Protein AF-A0A7R9PKP7-F1 (afdb_monomer_lite)

Foldseek 3Di:
DDDDDEDDDDPDDFLEKDADPVSQKMFTFAQRFTFMWGDDPHYTHTPDGPCPDPDVPDSFGQNYWDWDPDQDPVRWIWIFTDRPDPDDDRDTDTD

Sequence (95 aa):
MSARTMFVTQEGPANALALNKDNSQVVIAGRNVFKIFSIGEDEFLESCNLRVGKNLNLNFSSNDVAWNVIEDARGRSLLRALAVELGCLHEEICT

pLDDT: mean 72.96, std 17.8, range [33.72, 94.56]

Radius of gyration: 13.75 Å; chains: 1; bounding box: 39×32×32 Å

Structure (mmCIF, N/CA/C/O backbone):
data_AF-A0A7R9PKP7-F1
#
_entry.id   AF-A0A7R9PKP7-F1
#
loop_
_atom_site.group_PDB
_atom_site.id
_atom_site.type_symbol
_atom_site.label_atom_id
_atom_site.label_alt_id
_atom_site.label_comp_id
_atom_site.label_asym_id
_atom_site.label_entity_id
_atom_site.label_seq_id
_atom_site.pdbx_PDB_ins_code
_atom_site.Cartn_x
_atom_site.Cartn_y
_atom_site.Cartn_z
_atom_site.occupancy
_atom_site.B_iso_or_equiv
_atom_site.auth_seq_id
_atom_site.auth_comp_id
_atom_site.auth_asym_id
_atom_site.auth_atom_id
_atom_site.pdbx_PDB_model_num
ATOM 1 N N . MET A 1 1 ? -19.620 9.328 9.228 1.00 49.66 1 MET A N 1
ATOM 2 C CA . MET A 1 1 ? -18.155 9.417 9.057 1.00 49.66 1 MET A CA 1
ATOM 3 C C . MET A 1 1 ? -17.890 10.158 7.764 1.00 49.66 1 MET A C 1
ATOM 5 O O . MET A 1 1 ? -18.447 9.759 6.750 1.00 49.66 1 MET A O 1
ATOM 9 N N . SER A 1 2 ? -17.139 11.259 7.803 1.00 69.88 2 SER A N 1
ATOM 10 C CA . SER A 1 2 ? -16.686 11.919 6.575 1.00 69.88 2 SER A CA 1
ATOM 11 C C . SER A 1 2 ? -15.633 11.024 5.925 1.00 69.88 2 SER A C 1
ATOM 13 O O . SER A 1 2 ? -14.688 10.623 6.603 1.00 69.88 2 SER A O 1
ATOM 15 N N . ALA A 1 3 ? -15.816 10.651 4.660 1.00 75.12 3 ALA A N 1
ATOM 16 C CA . ALA A 1 3 ? -14.799 9.909 3.927 1.00 75.12 3 ALA A CA 1
ATOM 17 C C . ALA A 1 3 ? -13.625 10.855 3.643 1.00 75.12 3 ALA A C 1
ATOM 19 O O . ALA A 1 3 ? -13.796 11.879 2.982 1.00 75.12 3 ALA A O 1
ATOM 20 N N . ARG A 1 4 ? -12.441 10.529 4.166 1.00 83.56 4 ARG A N 1
ATOM 21 C CA . ARG A 1 4 ? -11.215 11.299 3.951 1.00 83.56 4 ARG A CA 1
ATOM 22 C C . ARG A 1 4 ? -10.345 10.594 2.918 1.00 83.56 4 ARG A C 1
ATOM 24 O O . ARG A 1 4 ? -10.183 9.381 2.970 1.00 83.56 4 ARG A O 1
ATOM 31 N N . THR A 1 5 ? -9.790 11.364 1.987 1.00 89.94 5 THR A N 1
ATOM 32 C CA . THR A 1 5 ? -8.823 10.867 0.999 1.00 89.94 5 THR A CA 1
ATOM 33 C C . THR A 1 5 ? -7.428 11.351 1.375 1.00 89.94 5 THR A C 1
ATOM 35 O O . THR A 1 5 ? -7.248 12.530 1.674 1.00 89.94 5 THR A O 1
ATOM 38 N N . MET A 1 6 ? -6.453 10.444 1.350 1.00 91.75 6 MET A N 1
ATOM 39 C CA . MET A 1 6 ? -5.025 10.721 1.529 1.00 91.75 6 MET A CA 1
ATOM 40 C C . MET A 1 6 ? -4.270 10.189 0.312 1.00 91.75 6 MET A C 1
ATOM 42 O O . MET A 1 6 ? -4.736 9.258 -0.346 1.00 91.75 6 MET A O 1
ATOM 46 N N . PHE A 1 7 ? -3.108 10.759 0.006 1.00 92.81 7 PHE A N 1
ATOM 47 C CA . PHE A 1 7 ? -2.265 10.295 -1.092 1.00 92.81 7 PHE A CA 1
ATOM 48 C C . PHE A 1 7 ? -0.787 10.444 -0.736 1.00 92.81 7 PHE A C 1
ATOM 50 O O . PHE A 1 7 ? -0.417 11.264 0.100 1.00 92.81 7 PHE A O 1
ATOM 57 N N . VAL A 1 8 ? 0.056 9.653 -1.394 1.00 93.25 8 VAL A N 1
ATOM 58 C CA . VAL A 1 8 ? 1.511 9.746 -1.295 1.00 93.25 8 VAL A CA 1
ATOM 59 C C . VAL A 1 8 ? 2.111 9.527 -2.681 1.00 93.25 8 VAL A C 1
ATOM 61 O O . VAL A 1 8 ? 1.754 8.581 -3.384 1.00 93.25 8 VAL A O 1
ATOM 64 N N . THR A 1 9 ? 3.007 10.418 -3.096 1.00 93.62 9 THR A N 1
ATOM 65 C CA . THR A 1 9 ? 3.685 10.312 -4.393 1.00 93.62 9 THR A CA 1
ATOM 66 C C . THR A 1 9 ? 4.773 9.248 -4.330 1.00 93.62 9 THR A C 1
ATOM 68 O O . THR A 1 9 ? 5.517 9.169 -3.355 1.00 93.62 9 THR A O 1
ATOM 71 N N . GLN A 1 10 ? 4.880 8.439 -5.382 1.00 90.81 10 GLN A N 1
ATOM 72 C CA . GLN A 1 10 ? 5.845 7.348 -5.472 1.00 90.81 10 GLN A CA 1
ATOM 73 C C . GLN A 1 10 ? 6.759 7.505 -6.689 1.00 90.81 10 GLN A C 1
ATOM 75 O O . GLN A 1 10 ? 6.373 8.087 -7.700 1.00 90.81 10 GLN A O 1
ATOM 80 N N . GLU A 1 11 ? 7.961 6.933 -6.608 1.00 86.25 11 GLU A N 1
ATOM 81 C CA . GLU A 1 11 ? 8.990 6.982 -7.664 1.00 86.25 11 GLU A CA 1
ATOM 82 C C . GLU A 1 11 ? 8.668 6.096 -8.883 1.00 86.25 11 GLU A C 1
ATOM 84 O O . GLU A 1 11 ? 9.446 5.992 -9.832 1.00 86.25 11 GLU A O 1
ATOM 89 N N . GLY A 1 12 ? 7.517 5.426 -8.871 1.00 87.69 12 GLY A N 1
ATOM 90 C CA . GLY A 1 12 ? 7.029 4.638 -9.988 1.00 87.69 12 GLY A CA 1
ATOM 91 C C . GLY A 1 12 ? 5.655 4.028 -9.718 1.00 87.69 12 GLY A C 1
ATOM 92 O O . GLY A 1 12 ? 5.089 4.224 -8.640 1.00 87.69 12 GLY A O 1
ATOM 93 N N . PRO A 1 13 ? 5.117 3.275 -10.692 1.00 87.44 13 PRO A N 1
ATOM 94 C CA . PRO A 1 13 ? 3.825 2.615 -10.558 1.00 87.44 13 PRO A CA 1
ATOM 95 C C . PRO A 1 13 ? 3.825 1.592 -9.418 1.00 87.44 13 PRO A C 1
ATOM 97 O O . PRO A 1 13 ? 4.706 0.729 -9.356 1.00 87.44 13 PRO A O 1
ATOM 100 N N . ALA A 1 14 ? 2.812 1.674 -8.557 1.00 89.25 14 ALA A N 1
ATOM 101 C CA . ALA A 1 14 ? 2.440 0.602 -7.644 1.00 89.25 14 ALA A CA 1
ATOM 102 C C . ALA A 1 14 ? 1.429 -0.299 -8.366 1.00 89.25 14 ALA A C 1
ATOM 104 O O . ALA A 1 14 ? 0.303 0.117 -8.629 1.00 89.25 14 ALA A O 1
ATOM 105 N N . ASN A 1 15 ? 1.856 -1.506 -8.729 1.00 87.44 15 ASN A N 1
ATOM 106 C CA . ASN A 1 15 ? 1.027 -2.471 -9.451 1.00 87.44 15 ASN A CA 1
ATOM 107 C C . ASN A 1 15 ? 0.181 -3.319 -8.496 1.00 87.44 15 ASN A C 1
ATOM 109 O O . ASN A 1 15 ? -0.876 -3.805 -8.886 1.00 87.44 15 ASN A O 1
ATOM 113 N N . ALA A 1 16 ? 0.645 -3.480 -7.257 1.00 88.69 16 ALA A N 1
ATOM 114 C CA . ALA A 1 16 ? -0.020 -4.251 -6.224 1.00 88.69 16 ALA A CA 1
ATOM 115 C C . ALA A 1 16 ? 0.049 -3.530 -4.877 1.00 88.69 16 ALA A C 1
ATOM 117 O O . ALA A 1 16 ? 0.987 -2.775 -4.598 1.00 88.69 16 ALA A O 1
ATOM 118 N N . LEU A 1 17 ? -0.949 -3.782 -4.037 1.00 92.00 17 LEU A N 1
ATOM 119 C CA . LEU A 1 17 ? -1.008 -3.294 -2.669 1.00 92.00 17 LEU A CA 1
ATOM 120 C C . LEU A 1 17 ? -1.781 -4.275 -1.794 1.00 92.00 17 LEU A C 1
ATOM 122 O O . LEU A 1 17 ? -2.697 -4.937 -2.276 1.00 92.00 17 LEU A O 1
ATOM 126 N N . ALA A 1 18 ? -1.448 -4.329 -0.508 1.00 91.00 18 ALA A N 1
ATOM 127 C CA . ALA A 1 18 ? -2.186 -5.132 0.460 1.00 91.00 18 ALA A CA 1
ATOM 128 C C . ALA A 1 18 ? -2.197 -4.476 1.841 1.00 91.00 18 ALA A C 1
ATOM 130 O O . ALA A 1 18 ? -1.179 -3.965 2.313 1.00 91.00 18 ALA A O 1
ATOM 131 N N . LEU A 1 19 ? -3.349 -4.530 2.507 1.00 90.56 19 LEU A N 1
ATOM 132 C CA . LEU A 1 19 ? -3.488 -4.144 3.909 1.00 90.56 19 LEU A CA 1
ATOM 133 C C . LEU A 1 19 ? -3.080 -5.298 4.817 1.00 90.56 19 LEU A C 1
ATOM 135 O O . LEU A 1 19 ? -3.314 -6.466 4.496 1.00 90.56 19 LEU A O 1
ATOM 139 N N . ASN A 1 20 ? -2.475 -4.964 5.949 1.00 86.00 20 ASN A N 1
ATOM 140 C CA . ASN A 1 20 ? -2.252 -5.924 7.018 1.00 86.00 20 ASN A CA 1
ATOM 141 C C . ASN A 1 20 ? -3.570 -6.234 7.760 1.00 86.00 20 ASN A C 1
ATOM 143 O O . ASN A 1 20 ? -4.615 -5.628 7.522 1.00 86.00 20 ASN A O 1
ATOM 147 N N . LYS A 1 21 ? -3.530 -7.213 8.669 1.00 84.19 21 LYS A N 1
ATOM 148 C CA . LYS A 1 21 ? -4.721 -7.767 9.338 1.00 84.19 21 LYS A CA 1
ATOM 149 C C . LYS A 1 21 ? -5.523 -6.742 10.152 1.00 84.19 21 LYS A C 1
ATOM 151 O O . LYS A 1 21 ? -6.740 -6.870 10.255 1.00 84.19 21 LYS A O 1
ATOM 156 N N . ASP A 1 22 ? -4.854 -5.773 10.764 1.00 87.44 22 ASP A N 1
ATOM 157 C CA . ASP A 1 22 ? -5.463 -4.720 11.585 1.00 87.44 22 ASP A CA 1
ATOM 158 C C . ASP A 1 22 ? -5.783 -3.445 10.779 1.00 87.44 22 ASP A C 1
ATOM 160 O O . ASP A 1 22 ? -6.350 -2.502 11.327 1.00 87.44 22 ASP A O 1
ATOM 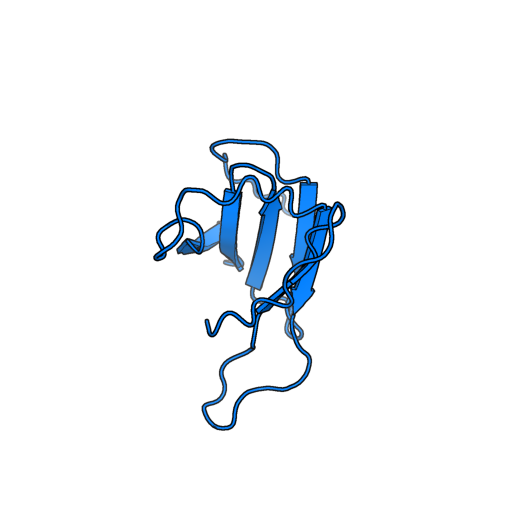164 N N . ASN A 1 23 ? -5.474 -3.429 9.476 1.00 89.50 23 ASN A N 1
ATOM 165 C CA . ASN A 1 23 ? -5.589 -2.275 8.585 1.00 89.50 23 ASN A CA 1
ATOM 166 C C . ASN A 1 23 ? -4.802 -1.042 9.065 1.00 89.50 23 ASN A C 1
ATOM 168 O O . ASN A 1 23 ? -5.160 0.084 8.717 1.00 89.50 23 ASN A O 1
ATOM 172 N N . SER A 1 24 ? -3.749 -1.231 9.864 1.00 90.88 24 SER A N 1
ATOM 173 C CA . SER A 1 24 ? -2.872 -0.145 10.315 1.00 90.88 24 SER A CA 1
ATOM 174 C C . SER A 1 24 ? -1.725 0.128 9.343 1.00 90.88 24 SER A C 1
ATOM 176 O O . SER A 1 24 ? -1.106 1.191 9.405 1.00 90.88 24 SER A O 1
ATOM 178 N N . GLN A 1 25 ? -1.435 -0.802 8.431 1.00 91.69 25 GLN A N 1
ATOM 179 C CA . GLN A 1 25 ? -0.360 -0.680 7.453 1.00 91.69 25 GLN A CA 1
ATOM 180 C C . GLN A 1 25 ? -0.793 -1.156 6.070 1.00 91.69 25 GLN A C 1
ATOM 182 O O . GLN A 1 25 ? -1.583 -2.087 5.909 1.00 91.69 25 GLN A O 1
ATOM 187 N N . VAL A 1 26 ? -0.203 -0.539 5.053 1.00 92.06 26 VAL A N 1
ATOM 188 C CA . VAL A 1 26 ? -0.322 -0.938 3.655 1.00 92.06 26 VAL A CA 1
ATOM 189 C C . VAL A 1 26 ? 1.062 -1.178 3.079 1.00 92.06 26 VAL A C 1
ATOM 191 O O . VAL A 1 26 ? 1.962 -0.349 3.205 1.00 92.06 26 VAL A O 1
ATOM 194 N N . VAL A 1 27 ? 1.238 -2.316 2.422 1.00 90.06 27 VAL A N 1
ATOM 195 C CA . VAL A 1 27 ? 2.391 -2.550 1.556 1.00 90.06 27 VAL A CA 1
ATOM 196 C C . VAL A 1 27 ? 2.010 -2.183 0.130 1.00 90.06 27 VAL A C 1
ATOM 198 O O . VAL A 1 27 ? 0.904 -2.487 -0.312 1.00 90.06 27 VAL A O 1
ATOM 201 N N . ILE A 1 28 ? 2.923 -1.540 -0.591 1.00 90.44 28 ILE A N 1
ATOM 202 C CA . ILE A 1 28 ? 2.823 -1.317 -2.032 1.00 90.44 28 ILE A CA 1
ATOM 203 C C . ILE A 1 28 ? 4.000 -1.985 -2.729 1.00 90.44 28 ILE A C 1
ATOM 205 O O . ILE A 1 28 ? 5.126 -1.976 -2.221 1.00 90.44 28 ILE A O 1
ATOM 209 N N . ALA A 1 29 ? 3.745 -2.540 -3.907 1.00 85.94 29 ALA A N 1
ATOM 210 C CA . ALA A 1 29 ? 4.750 -3.208 -4.708 1.00 85.94 29 ALA A CA 1
ATOM 211 C C . ALA A 1 29 ? 4.585 -2.881 -6.198 1.00 85.94 29 ALA A C 1
ATOM 213 O O . ALA A 1 29 ? 3.486 -2.669 -6.711 1.00 85.94 29 ALA A O 1
ATOM 214 N N . GLY A 1 30 ? 5.706 -2.829 -6.899 1.00 82.62 30 GLY A N 1
ATOM 215 C CA . GLY A 1 30 ? 5.807 -2.581 -8.328 1.00 82.62 30 GLY A CA 1
ATOM 216 C C . GLY A 1 30 ? 7.267 -2.652 -8.760 1.00 82.62 30 GLY A C 1
ATOM 217 O O . GLY A 1 30 ? 8.149 -2.962 -7.964 1.00 82.62 30 GLY A O 1
ATOM 218 N N . ARG A 1 31 ? 7.554 -2.328 -10.024 1.00 79.44 31 ARG A N 1
ATOM 219 C CA . ARG A 1 31 ? 8.921 -2.444 -10.572 1.00 79.44 31 ARG A CA 1
ATOM 220 C C . ARG A 1 31 ? 9.947 -1.578 -9.838 1.00 79.44 31 ARG A C 1
ATOM 222 O O . ARG A 1 31 ? 11.107 -1.953 -9.708 1.00 79.44 31 ARG A O 1
ATOM 229 N N . ASN A 1 32 ? 9.523 -0.390 -9.412 1.00 79.56 32 ASN A N 1
ATOM 230 C CA . ASN A 1 32 ? 10.407 0.604 -8.809 1.00 79.56 32 ASN A CA 1
ATOM 231 C C . ASN A 1 32 ? 10.091 0.917 -7.345 1.00 79.56 32 ASN A C 1
ATOM 233 O O . ASN A 1 32 ? 10.773 1.733 -6.727 1.00 79.56 32 ASN A O 1
ATOM 237 N N . VAL A 1 33 ? 9.062 0.289 -6.790 1.00 84.44 33 VAL A N 1
ATOM 238 C CA . VAL A 1 33 ? 8.564 0.606 -5.458 1.00 84.44 33 VAL A CA 1
ATOM 239 C C . VAL A 1 33 ? 8.285 -0.688 -4.733 1.00 84.44 33 VAL A C 1
ATOM 241 O O . VAL A 1 33 ? 7.583 -1.555 -5.239 1.00 84.44 33 VAL A O 1
ATOM 244 N N . PHE A 1 34 ? 8.860 -0.825 -3.549 1.00 85.62 34 PHE A N 1
ATOM 245 C CA . PHE A 1 34 ? 8.479 -1.874 -2.627 1.00 85.62 34 PHE A CA 1
ATOM 246 C C . PHE A 1 34 ? 8.617 -1.306 -1.223 1.00 85.62 34 PHE A C 1
ATOM 248 O O . PHE A 1 34 ? 9.723 -1.176 -0.698 1.00 85.62 34 PHE A O 1
ATOM 255 N N . LYS A 1 35 ? 7.498 -0.837 -0.676 1.00 86.94 35 LYS A N 1
ATOM 256 C CA . LYS A 1 35 ? 7.472 -0.023 0.538 1.00 86.94 35 LYS A CA 1
ATOM 257 C C . LYS A 1 35 ? 6.285 -0.388 1.408 1.00 86.94 35 LYS A C 1
ATOM 259 O O . LYS A 1 35 ? 5.250 -0.817 0.904 1.00 86.94 35 LYS A O 1
ATOM 264 N N . ILE A 1 36 ? 6.439 -0.164 2.702 1.00 89.44 3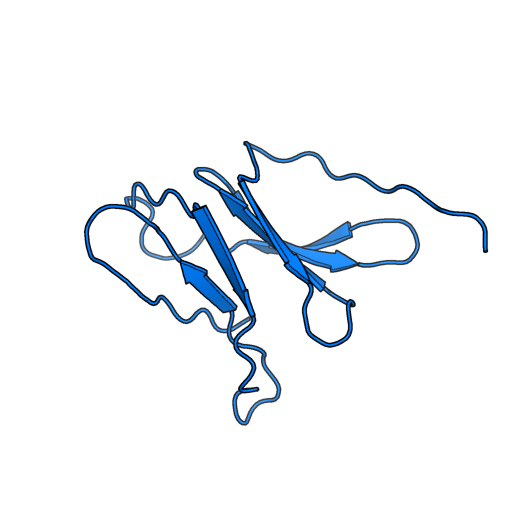6 ILE A N 1
ATOM 265 C CA . ILE A 1 36 ? 5.391 -0.311 3.706 1.00 89.44 36 ILE A CA 1
ATOM 266 C C . ILE A 1 36 ? 5.105 1.065 4.275 1.00 89.44 36 ILE A C 1
ATOM 268 O O . ILE A 1 36 ? 6.030 1.770 4.685 1.00 89.44 36 ILE A O 1
ATOM 272 N N . PHE A 1 37 ? 3.830 1.415 4.339 1.00 93.31 37 PHE A N 1
ATOM 273 C CA . PHE A 1 37 ? 3.348 2.627 4.972 1.00 93.31 37 PHE A CA 1
ATOM 274 C C . PHE A 1 37 ? 2.469 2.280 6.162 1.00 93.31 37 PHE A C 1
ATOM 276 O O . PHE A 1 37 ? 1.568 1.451 6.045 1.00 93.31 37 PHE A O 1
ATOM 283 N N . SER A 1 38 ? 2.693 2.953 7.283 1.00 93.19 38 SER A N 1
ATOM 284 C CA . SER A 1 38 ? 1.712 3.025 8.358 1.00 93.19 38 SER A CA 1
ATOM 285 C C . SER A 1 38 ? 0.634 4.038 7.980 1.00 93.19 38 SER A C 1
ATOM 287 O O . SER A 1 38 ? 0.929 5.109 7.444 1.00 93.19 38 SER A O 1
ATOM 289 N N . ILE A 1 39 ? -0.617 3.686 8.241 1.00 93.50 39 ILE A N 1
ATOM 290 C CA . ILE A 1 39 ? -1.792 4.499 7.946 1.00 93.50 39 ILE A CA 1
ATOM 291 C C . ILE A 1 39 ? -2.071 5.353 9.182 1.00 93.50 39 ILE A C 1
ATOM 293 O O . ILE A 1 39 ? -2.568 4.858 10.192 1.00 93.50 39 ILE A O 1
ATOM 297 N N . GLY A 1 40 ? -1.685 6.627 9.116 1.00 90.38 40 GLY A N 1
ATOM 298 C CA . GLY A 1 40 ? -1.979 7.612 10.149 1.00 90.38 40 GLY A CA 1
ATOM 299 C C . GLY A 1 40 ? -3.356 8.252 9.973 1.00 90.38 40 GLY A C 1
ATOM 300 O O . GLY A 1 40 ? -4.132 7.895 9.086 1.00 90.38 40 GLY A O 1
ATOM 301 N N . GLU A 1 41 ? -3.649 9.233 10.826 1.00 88.88 41 GLU A N 1
ATOM 302 C CA . GLU A 1 41 ? -4.904 9.995 10.782 1.00 88.88 41 GLU A CA 1
ATOM 303 C C . GLU A 1 41 ? -4.963 10.965 9.588 1.00 88.88 41 GLU A C 1
ATOM 305 O O . GLU A 1 41 ? -6.006 11.109 8.944 1.00 88.88 41 GLU A O 1
ATOM 310 N N . ASP A 1 42 ? -3.832 11.605 9.273 1.00 90.19 42 ASP A N 1
ATOM 311 C CA . ASP A 1 42 ? -3.737 12.642 8.241 1.00 90.19 42 ASP A CA 1
ATOM 312 C C . ASP A 1 42 ? -2.825 12.270 7.062 1.00 90.19 42 ASP A C 1
ATOM 314 O O . ASP A 1 42 ? -2.940 12.885 5.996 1.00 90.19 42 ASP A O 1
ATOM 318 N N . GLU A 1 43 ? -1.941 11.282 7.234 1.00 92.81 43 GLU A N 1
ATOM 319 C CA . GLU A 1 43 ? -0.926 10.918 6.245 1.00 92.81 43 GLU A CA 1
ATOM 320 C C . GLU A 1 43 ? -0.505 9.440 6.290 1.00 92.81 43 GLU A C 1
ATOM 322 O O . GLU A 1 43 ? -0.732 8.718 7.264 1.00 92.81 43 GLU A O 1
ATOM 327 N N . PHE A 1 44 ? 0.158 9.006 5.216 1.00 94.56 44 PHE A N 1
ATOM 328 C CA . PHE A 1 44 ? 0.881 7.739 5.165 1.00 94.56 44 PHE A CA 1
ATOM 329 C C . PHE A 1 44 ? 2.330 7.956 5.602 1.00 94.56 44 PHE A C 1
ATOM 331 O O . PHE A 1 44 ? 3.056 8.730 4.979 1.00 94.56 44 PHE A O 1
ATOM 338 N N . LEU A 1 45 ? 2.775 7.224 6.621 1.00 93.50 45 LEU A N 1
ATOM 339 C CA . LEU A 1 45 ? 4.149 7.283 7.117 1.00 93.50 45 LEU A CA 1
ATOM 340 C C . LEU A 1 45 ? 4.950 6.113 6.552 1.00 93.50 45 LEU A C 1
ATOM 342 O O . LEU A 1 45 ? 4.607 4.960 6.804 1.00 93.50 45 LEU A O 1
ATOM 346 N N . GLU A 1 46 ? 6.015 6.384 5.793 1.00 91.44 46 GLU A N 1
ATOM 347 C CA . GLU A 1 46 ? 6.904 5.325 5.300 1.00 91.44 46 GLU A CA 1
ATOM 348 C C . GLU A 1 46 ? 7.566 4.621 6.491 1.00 91.44 46 GLU A C 1
ATOM 350 O O . GLU A 1 46 ? 8.364 5.212 7.214 1.00 91.44 46 GLU A O 1
ATOM 355 N N . SER A 1 47 ? 7.221 3.352 6.701 1.00 87.44 47 SER A N 1
ATOM 356 C CA . SER A 1 47 ? 7.774 2.537 7.782 1.00 87.44 47 SER A CA 1
ATOM 357 C C . SER A 1 47 ? 8.996 1.753 7.317 1.00 87.44 47 SER A C 1
ATOM 359 O O . SER A 1 47 ? 9.941 1.581 8.085 1.00 87.44 47 SER A O 1
ATOM 361 N N . CYS A 1 48 ? 8.985 1.268 6.072 1.00 83.25 48 CYS A N 1
ATOM 362 C CA . CYS A 1 48 ? 10.083 0.481 5.527 1.00 83.25 48 CYS A CA 1
ATOM 363 C C . CYS A 1 48 ? 10.160 0.595 4.002 1.00 83.25 48 CYS A C 1
ATOM 365 O O . CYS A 1 48 ? 9.139 0.520 3.316 1.00 83.25 48 CYS A O 1
ATOM 367 N N . ASN A 1 49 ? 11.378 0.702 3.469 1.00 84.44 49 ASN A N 1
ATOM 368 C CA . ASN A 1 49 ? 11.651 0.621 2.039 1.00 84.44 49 ASN A CA 1
ATOM 369 C C . ASN A 1 49 ? 12.464 -0.640 1.743 1.00 84.44 49 ASN A C 1
ATOM 371 O O . ASN A 1 49 ? 13.666 -0.719 2.001 1.00 84.44 49 ASN A O 1
ATOM 375 N N . LEU A 1 50 ? 11.782 -1.627 1.174 1.00 76.69 50 LEU A N 1
ATOM 376 C CA . LEU A 1 50 ? 12.309 -2.964 0.924 1.00 76.69 50 LEU A CA 1
ATOM 377 C C . LEU A 1 50 ? 13.178 -3.027 -0.332 1.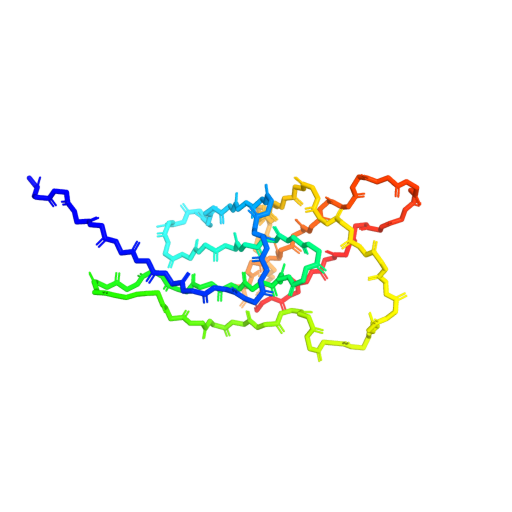00 76.69 50 LEU A C 1
ATOM 379 O O . LEU A 1 50 ? 13.897 -4.001 -0.540 1.00 76.69 50 LEU A O 1
ATOM 383 N N . ARG A 1 51 ? 13.196 -1.959 -1.139 1.00 69.69 51 ARG A N 1
ATOM 384 C CA . ARG A 1 51 ? 14.098 -1.847 -2.288 1.00 69.69 51 ARG A CA 1
ATOM 385 C C . ARG A 1 51 ? 15.557 -1.595 -1.881 1.00 69.69 51 ARG A C 1
ATOM 387 O O . ARG A 1 51 ? 16.454 -1.836 -2.681 1.00 69.69 51 ARG A O 1
ATOM 394 N N . VAL A 1 52 ? 15.817 -1.132 -0.654 1.00 62.75 52 VAL A N 1
ATOM 395 C CA . VAL A 1 52 ? 17.157 -0.697 -0.191 1.00 62.75 52 VAL A CA 1
ATOM 396 C C . VAL A 1 52 ? 18.019 -1.870 0.343 1.00 62.75 52 VAL A C 1
ATOM 398 O O . VAL A 1 52 ? 19.071 -1.673 0.946 1.00 62.75 52 VAL A O 1
ATOM 401 N N . GLY A 1 53 ? 17.616 -3.122 0.099 1.00 57.78 53 GLY A N 1
ATOM 402 C CA . GLY A 1 53 ? 18.322 -4.339 0.526 1.00 57.78 53 GLY A CA 1
ATOM 403 C C . GLY A 1 53 ? 19.324 -4.915 -0.488 1.00 57.78 53 GLY A C 1
ATOM 404 O O . GLY A 1 53 ? 19.367 -4.537 -1.658 1.00 57.78 53 GLY A O 1
ATOM 405 N N . LYS A 1 54 ? 20.152 -5.870 -0.029 1.00 50.09 54 LYS A N 1
ATOM 406 C CA . LYS A 1 54 ? 21.161 -6.598 -0.826 1.00 50.09 54 LYS A CA 1
ATOM 407 C C . LYS A 1 54 ? 20.497 -7.437 -1.930 1.00 50.09 54 LYS A C 1
ATOM 409 O O . LYS A 1 54 ? 20.292 -8.619 -1.709 1.00 50.09 54 LYS A O 1
ATOM 414 N N . ASN A 1 55 ? 20.154 -6.835 -3.070 1.00 52.31 55 ASN A N 1
ATOM 415 C CA . ASN A 1 55 ? 20.049 -7.428 -4.417 1.00 52.31 55 ASN A CA 1
ATOM 416 C C . ASN A 1 55 ? 19.368 -6.419 -5.367 1.00 52.31 55 ASN A C 1
ATOM 418 O O . ASN A 1 55 ? 18.236 -6.583 -5.810 1.00 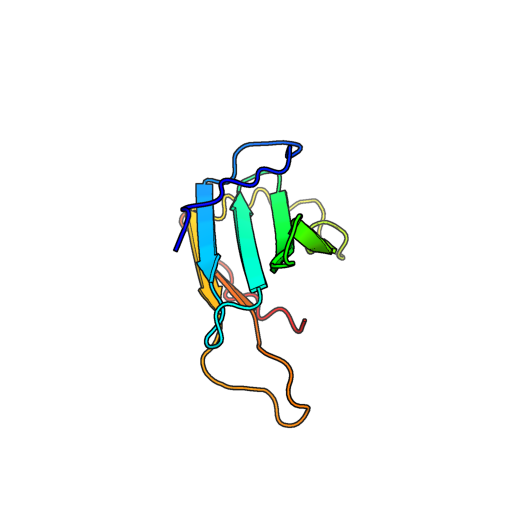52.31 55 ASN A O 1
ATOM 422 N N . LEU A 1 56 ? 20.093 -5.347 -5.700 1.00 52.31 56 LEU A N 1
ATOM 423 C CA . LEU A 1 56 ? 19.626 -4.256 -6.569 1.00 52.31 56 LEU A CA 1
ATOM 424 C C . LEU A 1 56 ? 19.436 -4.666 -8.049 1.00 52.31 56 LEU A C 1
ATOM 426 O O . LEU A 1 56 ? 18.993 -3.858 -8.859 1.00 52.31 56 LEU A O 1
ATOM 430 N N . ASN A 1 57 ? 19.804 -5.899 -8.413 1.00 47.53 57 ASN A N 1
ATOM 431 C CA . ASN A 1 57 ? 19.783 -6.418 -9.785 1.00 47.53 57 ASN A CA 1
ATOM 432 C C . ASN A 1 57 ? 18.747 -7.531 -9.967 1.00 47.53 57 ASN A C 1
ATOM 434 O O . ASN A 1 57 ? 18.994 -8.543 -10.620 1.00 47.53 57 ASN A O 1
ATOM 438 N N . LEU A 1 58 ? 17.591 -7.371 -9.339 1.00 52.72 58 LEU A N 1
ATOM 439 C CA . LEU A 1 58 ? 16.454 -8.217 -9.626 1.00 52.72 58 LEU A CA 1
ATOM 440 C C . LEU A 1 58 ? 15.447 -7.340 -10.351 1.00 52.72 58 LEU A C 1
ATOM 442 O O . LEU A 1 58 ? 14.926 -6.365 -9.813 1.00 52.72 58 LEU A O 1
ATOM 446 N N . ASN A 1 59 ? 15.228 -7.665 -11.622 1.00 52.62 59 ASN A N 1
ATOM 447 C CA . ASN A 1 59 ? 14.230 -7.052 -12.493 1.00 52.62 59 ASN A CA 1
ATOM 448 C C . ASN A 1 59 ? 12.825 -7.519 -12.058 1.00 52.62 59 ASN A C 1
ATOM 450 O O . ASN A 1 59 ? 12.027 -7.990 -12.866 1.00 52.62 59 ASN A O 1
ATOM 454 N N . PHE A 1 60 ? 12.561 -7.493 -10.749 1.00 57.06 60 PHE A N 1
ATOM 455 C CA . PHE A 1 60 ? 11.338 -7.994 -10.157 1.00 57.06 60 PHE A CA 1
ATOM 456 C C . PHE A 1 60 ? 10.199 -7.057 -10.533 1.00 57.06 60 PHE A C 1
ATOM 458 O O . PHE A 1 60 ? 10.134 -5.900 -10.119 1.00 57.06 60 PHE A O 1
ATOM 465 N N . SER A 1 61 ? 9.281 -7.578 -11.339 1.00 58.91 61 SER A N 1
ATOM 466 C CA . SER A 1 61 ? 7.932 -7.045 -11.413 1.00 58.91 61 SER A CA 1
ATOM 467 C C . SER A 1 61 ? 7.122 -7.775 -10.354 1.00 58.91 61 SER A C 1
ATOM 469 O O . SER A 1 61 ? 6.679 -8.904 -10.568 1.00 58.91 61 SER A O 1
ATOM 471 N N . SER A 1 62 ? 6.967 -7.156 -9.187 1.00 65.38 62 SER A N 1
ATOM 472 C CA . SER A 1 62 ? 5.971 -7.614 -8.221 1.00 65.38 62 SER A CA 1
ATOM 473 C C . SER A 1 62 ? 4.600 -7.309 -8.809 1.00 65.38 62 SER A C 1
ATOM 475 O O . SER A 1 62 ? 4.192 -6.148 -8.883 1.00 65.38 62 SER A O 1
ATOM 477 N N . ASN A 1 63 ? 3.936 -8.353 -9.299 1.00 74.00 63 ASN A N 1
ATOM 478 C CA . ASN A 1 63 ? 2.584 -8.252 -9.840 1.00 74.00 63 ASN A CA 1
ATOM 479 C C . ASN A 1 63 ? 1.542 -8.419 -8.732 1.00 74.00 63 ASN A C 1
ATOM 481 O O . ASN A 1 63 ? 0.413 -7.978 -8.908 1.00 74.00 63 ASN A O 1
ATOM 485 N N . ASP A 1 64 ? 1.931 -9.028 -7.607 1.00 80.50 64 ASP A N 1
ATOM 486 C CA . ASP A 1 64 ? 1.085 -9.181 -6.431 1.00 80.50 64 ASP A CA 1
ATOM 487 C C . ASP A 1 64 ?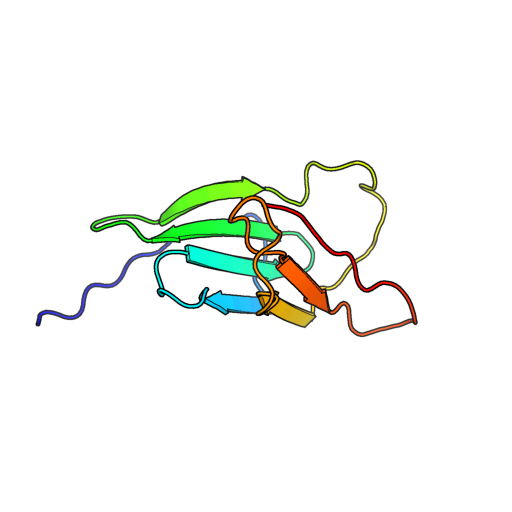 1.908 -9.141 -5.128 1.00 80.50 64 ASP A C 1
ATOM 489 O O . ASP A 1 64 ? 3.123 -9.379 -5.118 1.00 80.50 64 ASP A O 1
ATOM 493 N N . VAL A 1 65 ? 1.254 -8.817 -4.014 1.00 82.12 65 VAL A N 1
ATOM 494 C CA . VAL A 1 65 ? 1.863 -8.743 -2.681 1.00 82.12 65 VAL A CA 1
ATOM 495 C C . VAL A 1 65 ? 0.857 -9.155 -1.614 1.00 82.12 65 VAL A C 1
ATOM 497 O O . VAL A 1 65 ? -0.305 -8.767 -1.661 1.00 82.12 65 VAL A O 1
ATOM 500 N N . ALA A 1 66 ? 1.306 -9.919 -0.620 1.00 84.38 66 ALA A N 1
ATOM 501 C CA . ALA A 1 66 ? 0.469 -10.358 0.485 1.00 84.38 66 ALA A CA 1
ATOM 502 C C . ALA A 1 66 ? 1.224 -10.331 1.819 1.00 84.38 66 ALA A C 1
ATOM 504 O O . ALA A 1 66 ? 2.427 -10.592 1.903 1.00 84.38 66 ALA A O 1
ATOM 505 N N . TRP A 1 67 ? 0.487 -10.065 2.892 1.00 80.94 67 TRP A N 1
ATOM 506 C CA . TRP A 1 67 ? 0.969 -10.289 4.250 1.00 80.94 67 TRP A CA 1
ATOM 507 C C . TRP A 1 67 ? 0.874 -11.779 4.574 1.00 80.94 67 TRP A C 1
ATOM 509 O O . TRP A 1 67 ? -0.141 -12.425 4.314 1.00 80.94 67 TRP A O 1
ATOM 519 N N . ASN A 1 68 ? 1.932 -12.343 5.141 1.00 72.50 68 ASN A N 1
ATOM 520 C CA . ASN A 1 68 ? 1.890 -13.678 5.710 1.00 72.50 68 ASN A CA 1
ATOM 521 C C . ASN A 1 68 ? 1.021 -13.638 6.974 1.00 72.50 68 ASN A C 1
ATOM 523 O O . ASN A 1 68 ? 1.191 -12.780 7.837 1.00 72.50 68 ASN A O 1
ATOM 527 N N . VAL A 1 69 ? 0.099 -14.591 7.082 1.00 65.75 69 VAL A N 1
ATOM 528 C CA . VAL A 1 69 ? -0.826 -14.726 8.217 1.00 65.75 69 VAL A CA 1
ATOM 529 C C . VAL A 1 69 ? -0.157 -15.268 9.483 1.00 65.75 69 VAL A C 1
ATOM 531 O O . VAL A 1 69 ? -0.772 -15.267 10.548 1.00 65.75 69 VAL A O 1
ATOM 534 N N . ILE A 1 70 ? 1.080 -15.753 9.367 1.00 64.69 70 ILE A N 1
ATOM 535 C CA . ILE A 1 70 ? 1.879 -16.250 10.482 1.00 64.69 70 ILE A CA 1
ATOM 536 C C . ILE A 1 70 ? 2.716 -15.083 11.017 1.00 64.69 70 ILE A C 1
ATOM 538 O O . ILE A 1 70 ? 3.697 -14.678 10.391 1.00 64.69 70 ILE A O 1
ATOM 542 N N . GLU A 1 71 ? 2.328 -14.547 12.174 1.00 56.94 71 GLU A N 1
ATOM 543 C CA . GLU A 1 71 ? 3.208 -13.691 12.975 1.00 56.94 71 GLU A CA 1
ATOM 544 C C . GLU A 1 71 ? 4.419 -14.526 13.421 1.00 56.94 71 GLU A C 1
ATOM 546 O O . GLU A 1 71 ? 4.257 -15.590 14.023 1.00 56.94 71 GLU A O 1
ATOM 551 N N . ASP A 1 72 ? 5.641 -14.069 13.118 1.00 55.84 72 ASP A N 1
ATOM 552 C CA . ASP A 1 72 ? 6.858 -14.659 13.694 1.00 55.84 72 ASP A CA 1
ATOM 553 C C . ASP A 1 72 ? 6.753 -14.575 15.230 1.00 55.84 72 ASP A C 1
ATOM 555 O O . ASP A 1 72 ? 6.141 -13.649 15.763 1.00 55.84 72 ASP A O 1
ATOM 559 N N . ALA A 1 73 ? 7.403 -15.480 15.967 1.00 47.28 73 ALA A N 1
ATOM 560 C CA . ALA A 1 73 ? 7.383 -15.561 17.437 1.00 47.28 73 ALA A CA 1
ATOM 561 C C . ALA A 1 73 ? 7.845 -14.269 18.158 1.00 47.28 73 ALA A C 1
ATOM 563 O O . ALA A 1 73 ? 7.802 -14.175 19.383 1.00 47.28 73 ALA A O 1
ATOM 564 N N . ARG A 1 74 ? 8.300 -13.271 17.391 1.00 52.62 74 ARG A N 1
ATOM 565 C CA . ARG A 1 74 ? 8.689 -11.917 17.802 1.00 52.62 74 ARG A CA 1
ATOM 566 C C . ARG A 1 74 ? 7.606 -10.851 17.561 1.00 52.62 74 ARG A C 1
ATOM 568 O O . ARG A 1 74 ? 7.899 -9.674 17.739 1.00 52.62 74 ARG A O 1
ATOM 575 N N . GLY A 1 75 ? 6.398 -11.232 17.138 1.00 54.12 75 GLY A N 1
ATOM 576 C CA . GLY A 1 75 ? 5.291 -10.311 16.845 1.00 54.12 75 GLY A CA 1
ATOM 577 C C . GLY A 1 75 ? 5.472 -9.502 15.556 1.00 54.12 75 GLY A C 1
ATOM 578 O O . GLY A 1 75 ? 4.893 -8.431 15.419 1.00 54.12 75 GLY A O 1
ATOM 579 N N . ARG A 1 76 ? 6.311 -9.976 14.625 1.00 53.81 76 ARG A N 1
ATOM 580 C CA . ARG A 1 76 ? 6.544 -9.315 13.331 1.00 53.81 76 ARG A CA 1
ATOM 581 C C . ARG A 1 76 ? 5.767 -10.044 12.246 1.00 53.81 76 ARG A C 1
ATOM 583 O O . ARG A 1 76 ? 5.849 -11.269 12.152 1.00 53.81 76 ARG A O 1
ATOM 590 N N . SER A 1 77 ? 5.027 -9.297 11.433 1.00 57.97 77 SER A N 1
ATOM 591 C CA . SER A 1 77 ? 4.358 -9.851 10.258 1.00 57.97 77 SER A CA 1
ATOM 592 C C . SER A 1 77 ? 5.389 -10.078 9.154 1.00 57.97 77 SER A C 1
ATOM 594 O O . SER A 1 77 ? 6.187 -9.198 8.844 1.00 57.97 77 SER A O 1
ATOM 596 N N . LEU A 1 78 ? 5.409 -11.270 8.563 1.00 61.31 78 LEU A N 1
ATOM 597 C CA . LEU A 1 78 ? 6.243 -11.533 7.391 1.00 61.31 78 LEU A CA 1
ATOM 598 C C . LEU A 1 78 ? 5.514 -11.012 6.150 1.00 61.31 78 LEU A C 1
ATOM 600 O O . LEU A 1 78 ? 4.354 -11.345 5.934 1.00 61.31 78 LEU A O 1
ATOM 604 N N . LEU A 1 79 ? 6.168 -10.216 5.312 1.00 65.12 79 LEU A N 1
ATOM 605 C CA . LEU A 1 79 ? 5.635 -9.854 3.999 1.00 65.12 79 LEU A CA 1
ATOM 606 C C . LEU A 1 79 ? 6.123 -10.846 2.950 1.00 65.12 79 LEU A C 1
ATOM 608 O O . LEU A 1 79 ? 7.304 -11.195 2.924 1.00 65.12 79 LEU A O 1
ATOM 612 N N . ARG A 1 80 ? 5.217 -11.284 2.073 1.00 59.81 80 ARG A N 1
ATOM 613 C CA . ARG A 1 80 ? 5.536 -12.101 0.899 1.00 59.81 80 ARG A CA 1
ATOM 614 C C . ARG A 1 80 ? 5.148 -11.331 -0.361 1.00 59.81 80 ARG A C 1
ATOM 616 O O . ARG A 1 80 ? 3.978 -11.023 -0.573 1.00 59.81 80 ARG A O 1
ATOM 623 N N . ALA A 1 81 ? 6.121 -11.037 -1.216 1.00 59.53 81 ALA A N 1
ATOM 624 C CA . ALA A 1 81 ? 5.849 -10.568 -2.573 1.00 59.53 81 ALA A CA 1
ATOM 625 C C . ALA A 1 81 ? 5.811 -11.749 -3.546 1.00 59.53 81 ALA A C 1
ATOM 627 O O . ALA A 1 81 ? 6.641 -12.655 -3.463 1.00 59.53 81 ALA A O 1
ATOM 628 N N . LEU A 1 82 ? 4.858 -11.726 -4.480 1.00 55.22 82 LEU A N 1
ATOM 629 C CA . LEU A 1 82 ? 4.776 -12.673 -5.589 1.00 55.22 82 LEU A CA 1
ATOM 630 C C . LEU A 1 82 ? 5.188 -11.941 -6.875 1.00 55.22 82 LEU A C 1
ATOM 632 O O . LEU A 1 82 ? 4.437 -11.146 -7.444 1.00 55.22 82 LEU A O 1
ATOM 636 N N . ALA A 1 83 ? 6.406 -12.211 -7.345 1.00 46.97 83 ALA A N 1
ATOM 637 C CA . ALA A 1 83 ? 6.844 -11.807 -8.677 1.00 46.97 83 ALA A CA 1
ATOM 638 C C . ALA A 1 83 ? 6.386 -12.868 -9.691 1.00 46.97 83 ALA A C 1
ATOM 640 O O . ALA A 1 83 ? 6.889 -13.992 -9.700 1.00 46.97 83 ALA A O 1
ATOM 641 N N . VAL A 1 84 ? 5.402 -12.534 -10.530 1.00 43.59 84 VAL A N 1
ATOM 642 C CA . VAL A 1 84 ? 4.907 -13.436 -11.581 1.00 43.59 84 VAL A CA 1
ATOM 643 C C . VAL A 1 84 ? 5.593 -13.081 -12.893 1.00 43.59 84 VAL A C 1
ATOM 645 O O . VAL A 1 84 ? 5.129 -12.203 -13.604 1.00 43.59 84 VAL A O 1
ATOM 648 N N . GLU A 1 85 ? 6.714 -13.741 -13.168 1.00 38.97 85 GLU A N 1
ATOM 649 C CA . GLU A 1 85 ? 7.145 -14.263 -14.477 1.00 38.97 85 GLU A CA 1
ATOM 650 C C . GLU A 1 85 ? 8.589 -14.776 -14.316 1.00 38.97 85 GLU A C 1
ATOM 652 O O . GLU A 1 85 ? 9.483 -14.023 -13.946 1.00 38.97 85 GLU A O 1
ATOM 657 N N . LEU A 1 86 ? 8.808 -16.069 -14.594 1.00 33.72 86 LEU A N 1
ATOM 658 C CA . LEU A 1 86 ? 10.106 -16.777 -14.573 1.00 33.72 86 LEU A CA 1
ATOM 659 C C . LEU A 1 86 ? 10.683 -17.195 -13.195 1.00 33.72 86 LEU A C 1
ATOM 661 O O . LEU A 1 86 ? 11.868 -17.036 -12.923 1.00 33.72 86 LEU A O 1
ATOM 665 N N . GLY A 1 87 ? 9.883 -17.879 -12.371 1.00 41.97 87 GLY A N 1
ATOM 666 C CA . GLY A 1 87 ? 10.387 -19.054 -11.635 1.00 41.97 87 GLY A CA 1
ATOM 667 C C . GLY A 1 87 ? 11.256 -18.887 -10.375 1.00 41.97 87 GLY A C 1
ATOM 668 O O . GLY A 1 87 ? 11.883 -19.870 -10.003 1.00 41.97 87 GLY A O 1
ATOM 669 N N . CYS A 1 88 ? 11.291 -17.740 -9.690 1.00 37.31 88 CYS A N 1
ATOM 670 C CA . CYS A 1 88 ? 11.948 -17.540 -8.376 1.00 37.31 88 CYS A CA 1
ATOM 671 C C . CYS A 1 88 ? 11.439 -16.203 -7.787 1.00 37.31 88 CYS A C 1
ATOM 673 O O . CYS A 1 88 ? 11.278 -15.264 -8.553 1.00 37.31 88 CYS A O 1
ATOM 675 N N . LEU A 1 89 ? 11.156 -15.957 -6.503 1.00 43.00 89 LEU A N 1
ATOM 676 C CA . LEU A 1 89 ? 11.377 -16.609 -5.211 1.00 43.00 89 LEU A CA 1
ATOM 677 C C . LEU A 1 89 ? 10.232 -16.155 -4.277 1.00 43.00 89 LEU A C 1
ATOM 679 O O . LEU A 1 89 ? 9.811 -15.003 -4.338 1.00 43.00 89 LEU A O 1
ATOM 683 N N . HIS A 1 90 ? 9.766 -17.021 -3.374 1.00 51.25 90 HIS A N 1
ATOM 684 C CA . HIS A 1 90 ? 9.049 -16.582 -2.171 1.00 51.25 90 HIS A CA 1
ATOM 685 C C . HIS A 1 90 ? 10.067 -15.873 -1.255 1.00 51.25 90 HIS A C 1
ATOM 687 O O . HIS A 1 90 ? 10.654 -16.510 -0.383 1.00 51.25 90 HIS A O 1
ATOM 693 N N . GLU A 1 91 ? 10.342 -14.587 -1.474 1.00 52.56 91 GLU A N 1
ATOM 694 C CA . GLU A 1 91 ? 11.132 -13.814 -0.513 1.00 52.56 91 GLU A CA 1
ATOM 695 C C . GLU A 1 91 ? 10.244 -13.463 0.684 1.00 52.56 91 GLU A C 1
ATOM 697 O O . GLU A 1 91 ? 9.297 -12.682 0.581 1.00 52.56 91 GLU A O 1
ATOM 702 N N . GLU A 1 92 ? 10.529 -14.100 1.820 1.00 54.78 92 GLU A N 1
ATOM 703 C CA . GLU A 1 92 ? 9.986 -13.705 3.112 1.00 54.78 92 GLU A CA 1
ATOM 704 C C . GLU A 1 92 ? 10.784 -12.520 3.638 1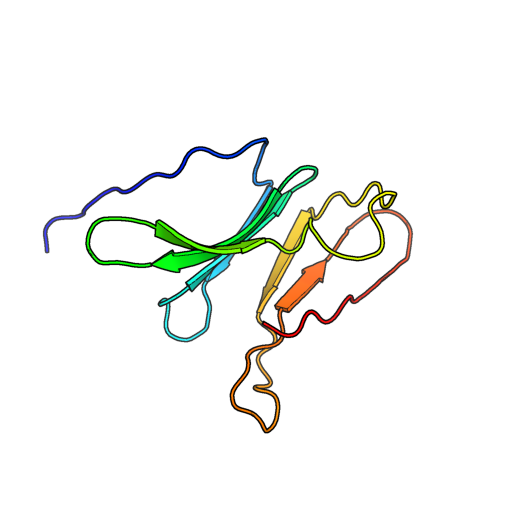.00 54.78 92 GLU A C 1
ATOM 706 O O . GLU A 1 92 ? 11.970 -12.633 3.954 1.00 54.78 92 GLU A O 1
ATOM 711 N N . ILE A 1 93 ? 10.121 -11.377 3.749 1.00 56.91 93 ILE A N 1
ATOM 712 C CA . ILE A 1 93 ? 10.729 -10.163 4.266 1.00 56.91 93 ILE A CA 1
ATOM 713 C C . ILE A 1 93 ? 10.183 -9.930 5.675 1.00 56.91 93 ILE A C 1
ATOM 715 O O . ILE A 1 93 ? 8.987 -9.710 5.865 1.00 56.91 93 ILE A O 1
ATOM 719 N N . CYS A 1 94 ? 11.064 -10.010 6.677 1.00 51.44 94 CYS A N 1
ATOM 720 C CA . CYS A 1 94 ? 10.756 -9.596 8.048 1.00 51.44 94 CYS A CA 1
ATOM 721 C C . CYS A 1 94 ? 10.699 -8.069 8.119 1.00 51.44 94 CYS A C 1
ATOM 723 O O . CYS A 1 94 ? 11.711 -7.419 7.854 1.00 51.44 94 CYS A O 1
ATOM 725 N N . THR A 1 95 ? 9.550 -7.534 8.520 1.00 54.75 95 THR A N 1
ATOM 726 C CA . THR A 1 95 ? 9.338 -6.106 8.798 1.00 54.75 95 THR A CA 1
ATOM 727 C C . THR A 1 95 ? 9.633 -5.791 10.252 1.00 54.75 95 THR A C 1
ATOM 729 O O . THR A 1 95 ? 9.173 -6.591 11.099 1.00 54.75 95 THR A O 1
#

InterPro domains:
  IPR037590 GATOR2 complex protein WDR24 [PTHR46200] (10-69)

Organism: Timema genevievae (NCBI:txid629358)

Secondary structure (DSSP, 8-state):
-PPP------SS---EEEE-TTSSEEEEESSS-EEEEEE-SSSEEEEEEGGGSS-TT----EEEEEEEEEE-TTSPEEEEEEE-SSS---EEEE-